Protein AF-A0A9J6H0S0-F1 (afdb_monomer)

Mean predicted aligned error: 15.12 Å

Solvent-accessible surface area (backbone atoms only — not comparable to full-atom values): 8737 Å² total; per-residue (Å²): 137,87,87,88,71,88,86,74,99,75,56,75,66,60,50,55,55,52,51,54,52,51,61,61,58,72,70,71,82,76,84,79,97,71,96,71,90,71,84,73,74,87,78,77,86,74,86,59,94,70,73,84,82,86,60,62,83,73,62,82,62,80,37,74,46,76,51,34,70,22,19,85,86,57,47,67,66,60,52,53,51,51,50,62,66,46,41,90,33,54,78,40,81,45,76,38,95,35,72,81,44,28,67,67,37,82,79,69,41,86,58,34,69,78,76,41,44,58,67,49,51,58,59,54,56,76,55,74,78,76,125

pLDDT: mean 72.91, std 27.02, range [22.92, 98.0]

Sequence (131 aa):
MWYLTKEGQTLKEKEKVVEFKRQCNHVSERGTSTGIVVFLVLVATIQIEDPPEYKLSNVKTDVGIFWSRGDQFVPPENVRELIRDLGPRVKKNHFIDDPYYTHVHFAVALNNPEVLHKDLLEFLNRYASTS

Secondary structure (DSSP, 8-state):
-----S----SHHHHHHHHHHHHHHTTSSS--------------S---SSPPP--GGG--S-EEEEEETT-SSS-HHHHHHHHHHHGGGEEEEEEE--TT--TTHHHH-TTHIIIIIHHHHHHHHTTTT--

Organism: Haemaphysalis longicornis (NCBI:txid44386)

Foldseek 3Di:
DDDDDPDDPDDVVVVVVVVVVVVVVVPPPDDDDDDDPDCPDPPDDDPPVDDDDDQLVPDPAADAAAEECLAPPQHPVNVVVSCVRNDPSHPHYAYDDDNNCYPCCCPDPPCCVPRPDVRVVVVVVVCVPPD

Structure (mmCIF, N/CA/C/O backbone):
data_AF-A0A9J6H0S0-F1
#
_entry.id   AF-A0A9J6H0S0-F1
#
loop_
_atom_site.group_PDB
_atom_site.id
_atom_site.type_symbol
_atom_site.label_atom_id
_atom_site.label_alt_id
_atom_site.label_comp_id
_atom_site.label_asym_id
_atom_site.label_entity_id
_atom_site.label_seq_id
_atom_site.pdbx_PDB_ins_code
_atom_site.Cartn_x
_atom_site.Cartn_y
_atom_site.Cartn_z
_atom_site.occupancy
_atom_site.B_iso_or_equiv
_atom_site.auth_seq_id
_atom_site.auth_comp_id
_atom_site.auth_asym_id
_atom_site.auth_atom_id
_atom_site.pdbx_PDB_model_num
ATOM 1 N N . MET A 1 1 ? 6.309 -27.384 27.925 1.00 25.59 1 MET A N 1
ATOM 2 C CA . MET A 1 1 ? 7.025 -27.509 29.212 1.00 25.59 1 MET A CA 1
ATOM 3 C C . MET A 1 1 ? 7.998 -26.344 29.297 1.00 25.59 1 MET A C 1
ATOM 5 O O . MET A 1 1 ? 8.648 -26.062 28.300 1.00 25.59 1 MET A O 1
ATOM 9 N N . TRP A 1 2 ? 7.951 -25.595 30.396 1.00 22.92 2 TRP A N 1
ATOM 10 C CA . TRP A 1 2 ? 8.496 -24.240 30.545 1.00 22.92 2 TRP A CA 1
ATOM 11 C C . TRP A 1 2 ? 10.016 -24.198 30.708 1.00 22.92 2 TRP A C 1
ATOM 13 O O . TRP A 1 2 ? 10.557 -25.043 31.411 1.00 22.92 2 TRP A O 1
ATOM 23 N N . TYR A 1 3 ? 10.636 -23.118 30.223 1.00 24.11 3 TYR A N 1
ATOM 24 C CA . TYR A 1 3 ? 11.630 -22.387 31.012 1.00 24.11 3 TYR A CA 1
ATOM 25 C C . TYR A 1 3 ? 11.328 -20.884 30.948 1.00 24.11 3 TYR A C 1
ATOM 27 O O . TYR A 1 3 ? 11.339 -20.277 29.881 1.00 24.11 3 TYR A O 1
ATOM 35 N N . LEU A 1 4 ? 11.024 -20.316 32.117 1.00 32.06 4 LEU A N 1
ATOM 36 C CA . LEU A 1 4 ? 11.182 -18.903 32.441 1.00 32.06 4 LEU A CA 1
ATOM 37 C C . LEU A 1 4 ? 12.444 -18.802 33.300 1.00 32.06 4 LEU A C 1
ATOM 39 O O . LEU A 1 4 ? 12.457 -19.342 34.402 1.00 32.06 4 LEU A O 1
ATOM 43 N N . THR A 1 5 ? 13.444 -18.060 32.845 1.00 26.47 5 THR A N 1
ATOM 44 C CA . THR A 1 5 ? 14.333 -17.290 33.723 1.00 26.47 5 THR A CA 1
ATOM 45 C C . THR A 1 5 ? 14.606 -15.957 33.039 1.00 26.47 5 THR A C 1
ATOM 47 O O . THR A 1 5 ? 14.836 -15.907 31.831 1.00 26.47 5 THR A O 1
ATOM 50 N N . LYS A 1 6 ? 14.501 -14.873 33.817 1.00 39.34 6 LYS A N 1
ATOM 51 C CA . LYS A 1 6 ? 14.955 -13.529 33.448 1.00 39.34 6 LYS A CA 1
ATOM 52 C C . LYS A 1 6 ? 16.416 -13.589 32.983 1.00 39.34 6 LYS A C 1
ATOM 54 O O . LYS A 1 6 ? 17.150 -14.438 33.469 1.00 39.34 6 LYS A O 1
ATOM 59 N N . GLU A 1 7 ? 16.798 -12.645 32.122 1.00 41.09 7 GLU A N 1
ATOM 60 C CA . GLU A 1 7 ? 18.143 -12.474 31.537 1.00 41.09 7 GLU A CA 1
ATOM 61 C C . GLU A 1 7 ? 18.419 -13.402 30.338 1.00 41.09 7 GLU A C 1
ATOM 63 O O . GLU A 1 7 ? 18.874 -14.531 30.480 1.00 41.09 7 GLU A O 1
ATOM 68 N N . GLY A 1 8 ? 18.120 -12.926 29.120 1.00 33.16 8 GLY A N 1
ATOM 69 C CA . GLY A 1 8 ? 18.348 -13.732 27.911 1.00 33.16 8 GLY A CA 1
ATOM 70 C C . GLY A 1 8 ? 17.996 -13.120 26.550 1.00 33.16 8 GLY A C 1
ATOM 71 O O . GLY A 1 8 ? 18.140 -13.812 25.543 1.00 33.16 8 GLY A O 1
ATOM 72 N N . GLN A 1 9 ? 17.580 -11.848 26.452 1.00 42.19 9 GLN A N 1
ATOM 73 C CA . GLN A 1 9 ? 17.519 -11.150 25.155 1.00 42.19 9 GLN A CA 1
ATOM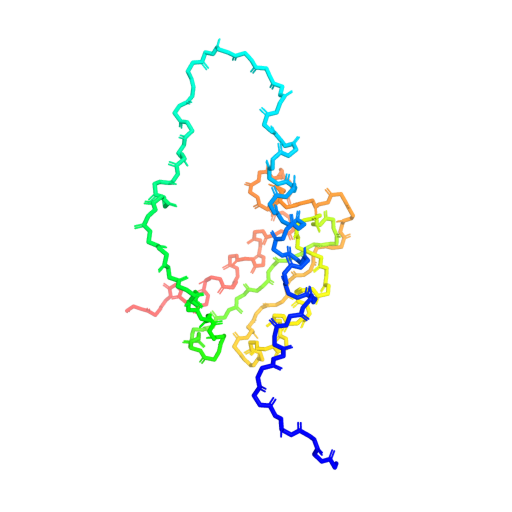 74 C C . GLN A 1 9 ? 18.924 -10.725 24.713 1.00 42.19 9 GLN A C 1
ATOM 76 O O . GLN A 1 9 ? 19.303 -9.556 24.704 1.00 42.19 9 GLN A O 1
ATOM 81 N N . THR A 1 10 ? 19.752 -11.703 24.375 1.00 47.44 10 THR A N 1
ATOM 82 C CA . THR A 1 10 ? 21.121 -11.469 23.923 1.00 47.44 10 THR A CA 1
ATOM 83 C C . THR A 1 10 ? 21.487 -12.532 22.910 1.00 47.44 10 THR A C 1
ATOM 85 O O . THR A 1 10 ? 21.809 -13.652 23.285 1.00 47.44 10 THR A O 1
ATOM 88 N N . LEU A 1 11 ? 21.382 -12.175 21.627 1.00 35.22 11 LEU A N 1
ATOM 89 C CA . LEU A 1 11 ? 22.407 -12.346 20.579 1.00 35.22 11 LEU A CA 1
ATOM 90 C C . LEU A 1 11 ? 21.767 -12.122 19.197 1.00 35.22 11 LEU A C 1
ATOM 92 O O . LEU A 1 11 ? 22.222 -11.252 18.462 1.00 35.22 11 LEU A O 1
ATOM 96 N N . LYS A 1 12 ? 20.618 -12.752 18.910 1.00 38.81 12 LYS A N 1
ATOM 97 C CA . LYS A 1 12 ? 19.956 -12.654 17.590 1.00 38.81 12 LYS A CA 1
ATOM 98 C C . LYS A 1 12 ? 19.395 -11.267 17.245 1.00 38.81 12 LYS A C 1
ATOM 100 O O . LYS A 1 12 ? 19.411 -10.870 16.085 1.00 38.81 12 LYS A O 1
ATOM 105 N N . GLU A 1 13 ? 18.890 -10.519 18.226 1.00 41.12 13 GLU A N 1
ATOM 106 C CA . GLU A 1 13 ? 18.341 -9.168 17.994 1.00 41.12 13 GLU A CA 1
ATOM 107 C C . GLU A 1 13 ? 19.440 -8.104 17.900 1.00 41.12 13 GLU A C 1
ATOM 109 O O . GLU A 1 13 ? 19.349 -7.187 17.085 1.00 41.12 13 GLU A O 1
ATOM 114 N N . LYS A 1 14 ? 20.533 -8.268 18.658 1.00 37.12 14 LYS A N 1
ATOM 115 C CA . LYS A 1 14 ? 21.703 -7.381 18.578 1.00 37.12 14 LYS A CA 1
ATOM 116 C C . LYS A 1 14 ? 22.402 -7.501 17.223 1.00 37.12 14 LYS A C 1
ATOM 118 O O . LYS A 1 14 ? 22.802 -6.483 16.668 1.00 37.12 14 LYS A O 1
ATOM 123 N N . GLU A 1 15 ? 22.480 -8.708 16.662 1.00 40.78 15 GLU A N 1
ATOM 124 C CA . GLU A 1 15 ? 23.016 -8.935 15.314 1.00 40.78 15 GLU A CA 1
ATOM 125 C C . GLU A 1 15 ? 22.197 -8.211 14.239 1.00 40.78 15 GLU A C 1
ATOM 127 O O . GLU A 1 15 ? 22.779 -7.514 13.414 1.00 40.78 15 GLU A O 1
ATOM 132 N N . LYS A 1 16 ? 20.857 -8.254 14.298 1.00 42.91 16 LYS A N 1
ATOM 133 C CA . LYS A 1 16 ? 19.996 -7.543 13.331 1.00 42.91 16 LYS A CA 1
ATOM 134 C C . LYS A 1 16 ? 20.165 -6.019 13.378 1.00 42.91 16 LYS A C 1
ATOM 136 O O . LYS A 1 16 ? 20.180 -5.369 12.335 1.00 42.91 16 LYS A O 1
ATOM 141 N N . VAL A 1 17 ? 20.323 -5.443 14.572 1.00 46.16 17 VAL A N 1
ATOM 142 C CA . VAL A 1 17 ? 20.543 -3.994 14.750 1.00 46.16 17 VAL A CA 1
ATOM 143 C C . VAL A 1 17 ? 21.934 -3.568 14.261 1.00 46.16 17 VAL A C 1
ATOM 145 O O . VAL A 1 17 ? 22.087 -2.489 13.685 1.00 46.16 17 VAL A O 1
ATOM 148 N N . VAL A 1 18 ? 22.954 -4.410 14.457 1.00 44.00 18 VAL A N 1
ATOM 149 C CA . VAL A 1 18 ? 24.313 -4.173 13.943 1.00 44.00 18 VAL A CA 1
ATOM 150 C C . VAL A 1 18 ? 24.362 -4.299 12.417 1.00 44.00 18 VAL A C 1
ATOM 152 O O . VAL A 1 18 ? 24.996 -3.465 11.770 1.00 44.00 18 VAL A O 1
ATOM 155 N N . GLU A 1 19 ? 23.653 -5.271 11.841 1.00 38.78 19 GLU A N 1
ATOM 156 C CA . GLU A 1 19 ? 23.545 -5.472 10.390 1.00 38.78 19 GLU A CA 1
ATOM 157 C C . GLU A 1 19 ? 22.895 -4.254 9.710 1.00 38.78 19 GLU A C 1
ATOM 159 O O . GLU A 1 19 ? 23.448 -3.695 8.762 1.00 38.78 19 GLU A O 1
ATOM 164 N N . PHE A 1 20 ? 21.790 -3.747 10.273 1.00 38.25 20 PHE A N 1
ATOM 165 C CA . PHE A 1 20 ? 21.121 -2.537 9.781 1.00 38.25 20 PHE A CA 1
ATOM 166 C C . PHE A 1 20 ? 22.025 -1.294 9.871 1.00 38.25 20 PHE A C 1
ATOM 168 O O . PHE A 1 20 ? 22.123 -0.515 8.922 1.00 38.25 20 PHE A O 1
ATOM 175 N N . LYS A 1 21 ? 22.769 -1.131 10.977 1.00 39.00 21 LYS A N 1
ATOM 176 C CA . LYS A 1 21 ? 23.770 -0.055 11.119 1.00 39.00 21 LYS A CA 1
ATOM 177 C C . LYS A 1 21 ? 24.905 -0.160 10.095 1.00 39.00 21 LYS A C 1
ATOM 179 O O . LYS A 1 21 ? 25.342 0.866 9.575 1.00 39.00 21 LYS A O 1
ATOM 184 N N . ARG A 1 22 ? 25.387 -1.370 9.789 1.00 39.00 22 ARG A N 1
ATOM 185 C CA . ARG A 1 22 ? 26.405 -1.589 8.746 1.00 39.00 22 ARG A CA 1
ATOM 186 C C . ARG A 1 22 ? 25.889 -1.206 7.365 1.00 39.00 22 ARG A C 1
ATOM 188 O O . ARG A 1 22 ? 26.618 -0.556 6.620 1.00 39.00 22 ARG A O 1
ATOM 195 N N . GLN A 1 23 ? 24.643 -1.550 7.051 1.00 41.22 23 GLN A N 1
ATOM 196 C CA . GLN A 1 23 ? 24.044 -1.256 5.753 1.00 41.22 23 GLN A CA 1
ATOM 197 C C . GLN A 1 23 ? 23.865 0.253 5.517 1.00 41.22 23 GLN A C 1
ATOM 199 O O . GLN A 1 23 ? 24.133 0.729 4.417 1.00 41.22 23 GLN A O 1
ATOM 204 N N . CYS A 1 24 ? 23.535 1.024 6.559 1.00 40.41 24 CYS A N 1
ATOM 205 C CA . CYS A 1 24 ? 23.485 2.490 6.486 1.00 40.41 24 CYS A CA 1
ATOM 206 C C . CYS A 1 24 ? 24.878 3.134 6.355 1.00 40.41 24 CYS A C 1
ATOM 208 O O . CYS A 1 24 ? 25.049 4.080 5.588 1.00 40.41 24 CYS A O 1
ATOM 210 N N . ASN A 1 25 ? 25.892 2.612 7.054 1.00 40.94 25 ASN A N 1
ATOM 211 C CA . ASN A 1 25 ? 27.255 3.153 6.982 1.00 40.94 25 ASN A CA 1
ATOM 212 C C . ASN A 1 25 ? 27.958 2.852 5.649 1.00 40.94 25 ASN A C 1
ATOM 214 O O . ASN A 1 25 ? 28.812 3.627 5.226 1.00 40.94 25 ASN A O 1
ATOM 218 N N . HIS A 1 26 ? 27.587 1.776 4.947 1.00 36.62 26 HIS A N 1
ATOM 219 C CA . HIS A 1 26 ? 28.196 1.432 3.656 1.00 36.62 26 HIS A CA 1
ATOM 220 C C . HIS A 1 26 ? 27.784 2.370 2.503 1.00 36.62 26 HIS A C 1
ATOM 222 O O . HIS A 1 26 ? 28.392 2.342 1.435 1.00 36.62 26 HIS A O 1
ATOM 228 N N . VAL A 1 27 ? 26.791 3.241 2.717 1.00 45.12 27 VAL A N 1
ATOM 229 C CA . VAL A 1 27 ? 26.331 4.230 1.725 1.00 45.12 27 VAL A CA 1
ATOM 230 C C . VAL A 1 27 ? 27.033 5.593 1.886 1.00 45.12 27 VAL A C 1
ATOM 232 O O . VAL A 1 27 ? 26.905 6.451 1.019 1.00 45.12 27 VAL A O 1
ATOM 235 N N . SER A 1 28 ? 27.842 5.805 2.934 1.00 42.78 28 SER A N 1
ATOM 236 C CA . SER A 1 28 ? 28.384 7.139 3.259 1.00 42.78 28 SER A CA 1
ATOM 237 C C . SER A 1 28 ? 29.785 7.464 2.710 1.00 42.78 28 SER A C 1
ATOM 239 O O . SER A 1 28 ? 30.262 8.578 2.925 1.00 42.78 28 SER A O 1
ATOM 241 N N . GLU A 1 29 ? 30.464 6.566 1.995 1.00 45.09 29 GLU A N 1
ATOM 242 C CA . GLU A 1 29 ? 31.865 6.791 1.590 1.00 45.09 29 GLU A CA 1
ATOM 243 C C . GLU A 1 29 ? 32.073 6.956 0.080 1.00 45.09 29 GLU A C 1
ATOM 245 O O . GLU A 1 29 ? 33.026 6.423 -0.471 1.00 45.09 29 GLU A O 1
ATOM 250 N N . ARG A 1 30 ? 31.227 7.716 -0.630 1.00 40.69 30 ARG A N 1
ATOM 251 C CA . ARG A 1 30 ? 31.604 8.257 -1.952 1.00 40.69 30 ARG A CA 1
ATOM 252 C C . ARG A 1 30 ? 30.980 9.629 -2.218 1.00 40.69 30 ARG A C 1
ATOM 254 O O . ARG A 1 30 ? 29.809 9.718 -2.551 1.00 40.69 30 ARG A O 1
ATOM 261 N N . GLY A 1 31 ? 31.822 10.665 -2.201 1.00 34.34 31 GLY A N 1
ATOM 262 C CA . GLY A 1 31 ? 31.745 11.728 -3.209 1.00 34.34 31 GLY A CA 1
ATOM 263 C C . GLY A 1 31 ? 31.161 13.083 -2.803 1.00 34.34 31 GLY A C 1
ATOM 264 O O . GLY A 1 31 ? 29.970 13.320 -2.917 1.00 34.34 31 GLY A O 1
ATOM 265 N N . THR A 1 32 ? 32.085 14.005 -2.515 1.00 32.75 32 THR A N 1
ATOM 266 C CA . THR A 1 32 ? 32.129 15.403 -2.998 1.00 32.75 32 THR A CA 1
ATOM 267 C C . THR A 1 32 ? 31.077 16.426 -2.547 1.00 32.75 32 THR A C 1
ATOM 269 O O . THR A 1 32 ? 29.953 16.484 -3.024 1.00 32.75 32 THR A O 1
ATOM 272 N N . SER A 1 33 ? 31.583 17.346 -1.719 1.00 42.09 33 SER A N 1
ATOM 273 C CA . SER A 1 33 ? 31.242 18.766 -1.555 1.00 42.09 33 SER A CA 1
ATOM 274 C C . SER A 1 33 ? 30.449 19.410 -2.703 1.00 42.09 33 SER A C 1
ATOM 276 O O . SER A 1 33 ? 31.034 19.851 -3.689 1.00 42.09 33 SER A O 1
ATOM 278 N N . THR A 1 34 ? 29.134 19.549 -2.545 1.00 32.72 34 THR A N 1
ATOM 279 C CA . THR A 1 34 ? 28.348 20.764 -2.851 1.00 32.72 34 THR A CA 1
ATOM 280 C C . THR A 1 34 ? 26.909 20.553 -2.374 1.00 32.72 34 THR A C 1
ATOM 282 O O . THR A 1 34 ? 26.398 19.440 -2.375 1.00 32.72 34 THR A O 1
ATOM 285 N N . GLY A 1 35 ? 26.304 21.616 -1.845 1.00 45.56 35 GLY A N 1
ATOM 286 C CA . GLY A 1 35 ? 25.172 21.557 -0.923 1.00 45.56 35 GLY A CA 1
ATOM 287 C C . GLY A 1 35 ? 23.952 20.759 -1.389 1.00 45.56 35 GLY A C 1
ATOM 288 O O . GLY A 1 35 ? 23.302 21.105 -2.368 1.00 45.56 35 GLY A O 1
ATOM 289 N N . ILE A 1 36 ? 23.578 19.777 -0.571 1.00 31.55 36 ILE A N 1
ATOM 290 C CA . ILE A 1 36 ? 22.199 19.348 -0.351 1.00 31.55 36 ILE A CA 1
ATOM 291 C C . ILE A 1 36 ? 22.061 19.249 1.164 1.00 31.55 36 ILE A C 1
ATOM 293 O O . ILE A 1 36 ? 22.847 18.573 1.827 1.00 31.55 36 ILE A O 1
ATOM 297 N N . VAL A 1 37 ? 21.091 19.969 1.720 1.00 34.88 37 VAL A N 1
ATOM 298 C CA . VAL A 1 37 ? 20.674 19.830 3.115 1.00 34.88 37 VAL A CA 1
ATOM 299 C C . VAL A 1 37 ? 20.087 18.426 3.249 1.00 34.88 37 VAL A C 1
ATOM 301 O O . VAL A 1 37 ? 18.902 18.207 3.014 1.00 34.88 37 VAL A O 1
ATOM 304 N N . VAL A 1 38 ? 20.938 17.443 3.545 1.00 36.38 38 VAL A N 1
ATOM 305 C CA . VAL A 1 38 ? 20.487 16.123 3.974 1.00 36.38 38 VAL A CA 1
ATOM 306 C C . VAL A 1 38 ? 19.779 16.365 5.291 1.00 36.38 38 VAL A C 1
ATOM 308 O O . VAL A 1 38 ? 20.376 16.852 6.251 1.00 36.38 38 VAL A O 1
ATOM 311 N N . PHE A 1 39 ? 18.485 16.070 5.301 1.00 33.56 39 PHE A N 1
ATOM 312 C CA . PHE A 1 39 ? 17.642 16.030 6.481 1.00 33.56 39 PHE A CA 1
ATOM 313 C C . PHE A 1 39 ? 18.146 14.884 7.374 1.00 33.56 39 PHE A C 1
ATOM 315 O O . PHE A 1 39 ? 17.551 13.813 7.456 1.00 33.56 39 PHE A O 1
ATOM 322 N N . LEU A 1 40 ? 19.320 15.076 7.981 1.00 32.06 40 LEU A N 1
ATOM 323 C CA . LEU A 1 40 ? 19.868 14.199 8.995 1.00 32.06 40 LEU A CA 1
ATOM 324 C C . LEU A 1 40 ? 19.096 14.532 10.261 1.00 32.06 40 LEU A C 1
ATOM 326 O O . LEU A 1 40 ? 19.432 15.444 11.015 1.00 32.06 40 LEU A O 1
ATOM 330 N N . VAL A 1 41 ? 17.976 13.829 10.387 1.00 41.09 41 VAL A N 1
ATOM 331 C CA . VAL A 1 41 ? 17.097 13.796 11.542 1.00 41.09 41 VAL A CA 1
ATOM 332 C C . VAL A 1 41 ? 17.945 13.830 12.810 1.00 41.09 41 VAL A C 1
ATOM 334 O O . VAL A 1 41 ? 18.703 12.907 13.112 1.00 41.09 41 VAL A O 1
ATOM 337 N N . LEU A 1 42 ? 17.804 14.937 13.533 1.00 32.28 42 LEU A N 1
ATOM 338 C CA . LEU A 1 42 ? 18.264 15.132 14.894 1.00 32.28 42 LEU A CA 1
ATOM 339 C C . LEU A 1 42 ? 17.536 14.122 15.796 1.00 32.28 42 LEU A C 1
ATOM 341 O O . LEU A 1 42 ? 16.554 14.442 16.452 1.00 32.28 42 LEU A O 1
ATOM 345 N N . VAL A 1 43 ? 18.002 12.878 15.805 1.00 42.16 43 VAL A N 1
ATOM 346 C CA . VAL A 1 43 ? 17.790 11.925 16.901 1.00 42.16 43 VAL A CA 1
ATOM 347 C C . VAL A 1 43 ? 19.178 11.563 17.418 1.00 42.16 43 VAL A C 1
ATOM 349 O O . VAL A 1 43 ? 19.631 10.424 17.397 1.00 42.16 43 VAL A O 1
ATOM 352 N N . ALA A 1 44 ? 19.906 12.594 17.836 1.00 44.56 44 ALA A N 1
ATOM 353 C CA . ALA A 1 44 ? 20.987 12.437 18.786 1.00 44.56 44 ALA A CA 1
ATOM 354 C C . ALA A 1 44 ? 20.401 12.778 20.163 1.00 44.56 44 ALA A C 1
ATOM 356 O O . ALA A 1 44 ? 19.791 13.828 20.324 1.00 44.56 44 ALA A O 1
ATOM 357 N N . THR A 1 45 ? 20.588 11.869 21.123 1.00 45.53 45 THR A N 1
ATOM 358 C CA . THR A 1 45 ? 20.346 12.033 22.571 1.00 45.53 45 THR A CA 1
ATOM 359 C C . THR A 1 45 ? 18.906 11.955 23.096 1.00 45.53 45 THR A C 1
ATOM 361 O O . THR A 1 45 ? 18.512 12.734 23.958 1.00 45.53 45 THR A O 1
ATOM 364 N N . ILE A 1 46 ? 18.150 10.930 22.707 1.00 50.53 46 ILE A N 1
ATOM 365 C CA . ILE A 1 46 ? 17.281 10.261 23.688 1.00 50.53 46 ILE A CA 1
ATOM 366 C C . ILE A 1 46 ? 17.688 8.790 23.668 1.00 50.53 46 ILE A C 1
ATOM 368 O O . ILE A 1 46 ? 17.336 8.056 22.748 1.00 50.53 46 ILE A O 1
ATOM 372 N N . GLN A 1 47 ? 18.494 8.363 24.645 1.00 53.50 47 GLN A N 1
ATOM 373 C CA . GLN A 1 47 ? 18.624 6.939 24.949 1.00 53.50 47 GLN A CA 1
ATOM 374 C C . GLN A 1 47 ? 17.283 6.490 25.529 1.00 53.50 47 GLN A C 1
ATOM 376 O O . GLN A 1 47 ? 17.066 6.545 26.734 1.00 53.50 47 GLN A O 1
ATOM 381 N N . ILE A 1 48 ? 16.358 6.099 24.659 1.00 56.34 48 ILE A N 1
ATOM 382 C CA . ILE A 1 48 ? 15.258 5.240 25.072 1.00 56.34 48 ILE A CA 1
ATOM 383 C C . ILE A 1 48 ? 15.893 3.851 25.149 1.00 56.34 48 ILE A C 1
ATOM 385 O O . ILE A 1 48 ? 16.213 3.279 24.109 1.00 56.34 48 ILE A O 1
ATOM 389 N N . GLU A 1 49 ? 16.192 3.376 26.363 1.00 69.06 49 GLU A N 1
ATOM 390 C CA . GLU A 1 49 ? 16.836 2.066 26.574 1.00 69.06 49 GLU A CA 1
ATOM 391 C C . GLU A 1 49 ? 16.038 0.935 25.908 1.00 69.06 49 GLU A C 1
ATOM 393 O O . GLU A 1 49 ? 16.643 0.014 25.366 1.00 69.06 49 GLU A O 1
ATOM 398 N N . ASP A 1 50 ? 14.712 1.104 25.819 1.00 79.06 50 ASP A N 1
ATOM 399 C CA . ASP A 1 50 ? 13.793 0.232 25.093 1.00 79.06 50 ASP A CA 1
ATOM 400 C C . ASP A 1 50 ? 12.875 1.052 24.164 1.00 79.06 50 ASP A C 1
ATOM 402 O O . ASP A 1 50 ? 11.924 1.686 24.639 1.00 79.06 50 ASP A O 1
ATOM 406 N N . PRO A 1 51 ? 13.121 1.087 22.840 1.00 80.50 51 PRO A N 1
ATOM 407 C CA . PRO A 1 51 ? 12.236 1.790 21.918 1.00 80.50 51 PRO A CA 1
ATOM 408 C C . PRO A 1 51 ? 10.812 1.205 21.985 1.00 80.50 51 PRO A C 1
ATOM 410 O O . PRO A 1 51 ? 10.653 -0.014 22.092 1.00 80.50 51 PRO A O 1
ATOM 413 N N . PRO A 1 52 ? 9.757 2.039 21.908 1.00 84.75 52 PRO A N 1
ATOM 414 C CA . PRO A 1 52 ? 8.387 1.552 21.996 1.00 84.75 52 PRO A CA 1
ATOM 415 C C . PRO A 1 52 ? 8.056 0.623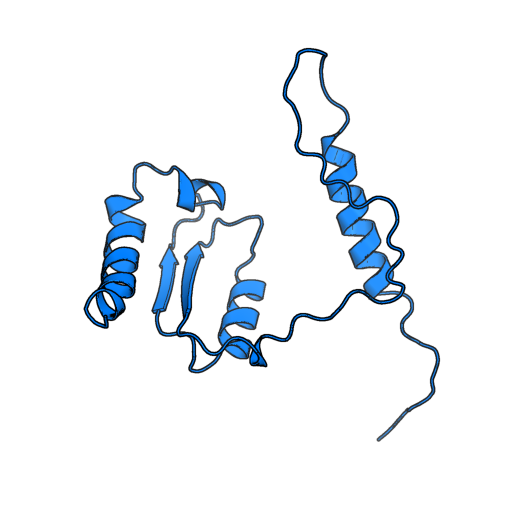 20.824 1.00 84.75 52 PRO A C 1
ATOM 417 O O . PRO A 1 52 ? 8.327 0.933 19.663 1.00 84.75 52 PRO A O 1
ATOM 420 N N . GLU A 1 53 ? 7.417 -0.505 21.128 1.00 87.12 53 GLU A N 1
ATOM 421 C CA . GLU A 1 53 ? 6.944 -1.446 20.116 1.00 87.12 53 GLU A CA 1
ATOM 422 C C . GLU A 1 53 ? 5.636 -0.949 19.475 1.00 87.12 53 GLU A C 1
ATOM 424 O O . GLU A 1 53 ? 4.635 -0.691 20.155 1.00 87.12 53 GLU A O 1
ATOM 429 N N . TYR A 1 54 ? 5.615 -0.852 18.144 1.00 86.38 54 TYR A N 1
ATOM 430 C CA . TYR A 1 54 ? 4.415 -0.494 17.390 1.00 86.38 54 TYR A CA 1
ATOM 431 C C . TYR A 1 54 ? 3.532 -1.722 17.163 1.00 86.38 54 TYR A C 1
ATOM 433 O O . TYR A 1 54 ? 3.805 -2.567 16.313 1.00 86.38 54 TYR A O 1
ATOM 441 N N . LYS A 1 55 ? 2.423 -1.806 17.899 1.00 90.06 55 LYS A N 1
ATOM 442 C CA . LYS A 1 55 ? 1.478 -2.924 17.782 1.00 90.06 55 LYS A CA 1
ATOM 443 C C . LYS A 1 55 ? 0.483 -2.691 16.648 1.00 90.06 55 LYS A C 1
ATOM 445 O O . LYS A 1 55 ? -0.362 -1.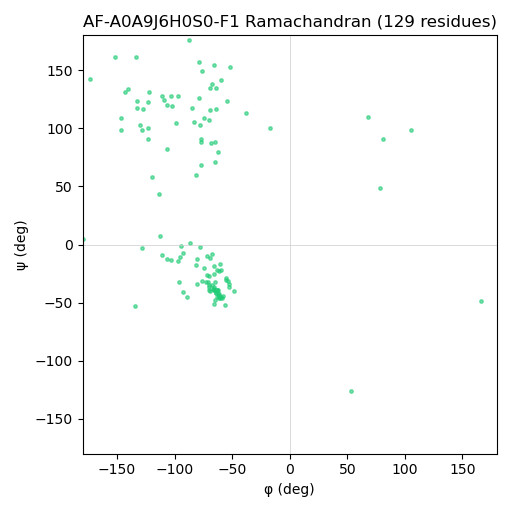799 16.735 1.00 90.06 55 LYS A O 1
ATOM 450 N N . LEU A 1 56 ? 0.492 -3.556 15.630 1.00 89.50 56 LEU A N 1
ATOM 451 C CA . LEU A 1 56 ? -0.464 -3.519 14.508 1.00 89.50 56 LEU A CA 1
ATOM 452 C C . LEU A 1 56 ? -1.932 -3.700 14.938 1.00 89.50 56 LEU A C 1
ATOM 454 O O . LEU A 1 56 ? -2.847 -3.346 14.192 1.00 89.50 56 LEU A O 1
ATOM 458 N N . SER A 1 57 ? -2.179 -4.198 16.155 1.00 89.81 57 SER A N 1
ATOM 459 C CA . SER A 1 57 ? -3.505 -4.238 16.787 1.00 89.81 57 SER A CA 1
ATOM 460 C C . SER A 1 57 ? -4.104 -2.850 17.038 1.00 89.81 57 SER A C 1
ATOM 462 O O . SER A 1 57 ? -5.322 -2.726 17.201 1.00 89.81 57 SER A O 1
ATOM 464 N N . ASN A 1 58 ? -3.263 -1.813 17.100 1.00 92.44 58 ASN A N 1
ATOM 465 C CA . ASN A 1 58 ? -3.682 -0.432 17.329 1.00 92.44 58 ASN A CA 1
ATOM 466 C C . ASN A 1 58 ? -4.175 0.241 16.043 1.00 92.44 58 ASN A C 1
ATOM 468 O O . ASN A 1 58 ? -4.910 1.221 16.118 1.00 92.44 58 ASN A O 1
ATOM 472 N N . VAL A 1 59 ? -3.844 -0.305 14.869 1.00 91.69 59 VAL A N 1
ATOM 473 C CA . VAL A 1 59 ? -4.409 0.145 13.594 1.00 91.69 59 VAL A CA 1
ATOM 474 C C . VAL A 1 59 ? -5.881 -0.264 13.561 1.00 91.69 59 VAL A C 1
ATOM 476 O O . VAL A 1 59 ? -6.189 -1.453 13.598 1.00 91.69 59 VAL A O 1
ATOM 479 N N . LYS A 1 60 ? -6.798 0.710 13.536 1.00 92.69 60 LYS A N 1
ATOM 480 C CA . LYS A 1 60 ? -8.256 0.473 13.466 1.00 92.69 60 LYS A CA 1
ATOM 481 C C . LYS A 1 60 ? -8.869 0.789 12.105 1.00 92.69 60 LYS A C 1
ATOM 483 O O . LYS A 1 60 ? -10.007 0.410 11.866 1.00 92.69 60 LYS A O 1
ATOM 488 N N . THR A 1 61 ? -8.119 1.468 11.242 1.00 92.31 61 THR A N 1
ATOM 489 C CA . THR A 1 61 ? -8.577 1.838 9.904 1.00 92.31 61 THR A CA 1
ATOM 490 C C . THR A 1 61 ? -8.487 0.664 8.940 1.00 92.31 61 THR A C 1
ATOM 492 O O . THR A 1 61 ? -7.680 -0.252 9.126 1.00 92.31 61 THR A O 1
ATOM 495 N N . ASP A 1 62 ? -9.290 0.735 7.888 1.00 96.69 62 ASP A N 1
ATOM 496 C CA . ASP A 1 62 ? -9.169 -0.140 6.734 1.00 96.69 62 ASP A CA 1
ATOM 497 C C . ASP A 1 62 ? -7.871 0.160 5.971 1.00 96.69 62 ASP A C 1
ATOM 499 O O . ASP A 1 62 ? -7.483 1.316 5.796 1.00 96.69 62 ASP A O 1
ATOM 503 N N . VAL A 1 63 ? -7.187 -0.899 5.533 1.00 97.00 63 VAL A N 1
ATOM 504 C CA . VAL A 1 63 ? -5.854 -0.839 4.921 1.00 97.00 63 VAL A CA 1
ATOM 505 C C . VAL A 1 63 ? -5.889 -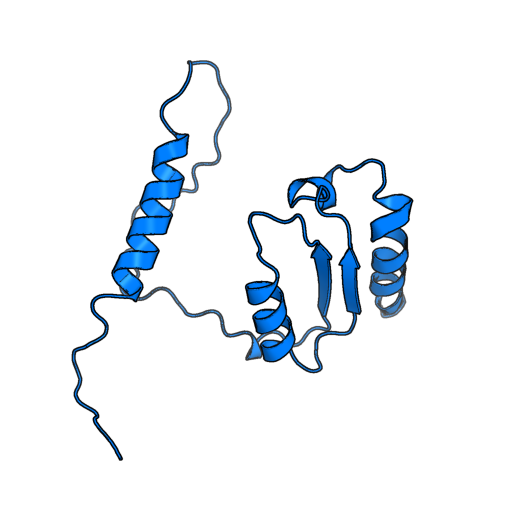1.454 3.526 1.00 97.00 63 VAL A C 1
ATOM 507 O O . VAL A 1 63 ? -6.383 -2.567 3.331 1.00 97.00 63 VAL A O 1
ATOM 510 N N . GLY A 1 64 ? -5.333 -0.736 2.553 1.00 97.62 64 GLY A N 1
ATOM 511 C CA . GLY A 1 64 ? -4.985 -1.274 1.243 1.00 97.62 64 GLY A CA 1
ATOM 512 C C . GLY A 1 64 ? -3.483 -1.518 1.164 1.00 97.62 64 GLY A C 1
ATOM 513 O O . GLY A 1 64 ? -2.702 -0.623 1.469 1.00 97.62 64 GLY A O 1
ATOM 514 N N . ILE A 1 65 ? -3.083 -2.726 0.780 1.00 98.00 65 ILE A N 1
ATOM 515 C CA . ILE A 1 65 ? -1.685 -3.128 0.626 1.00 98.00 65 ILE A CA 1
ATOM 516 C C . ILE A 1 65 ? -1.405 -3.282 -0.864 1.00 98.00 65 ILE A C 1
ATOM 518 O O . ILE A 1 65 ? -2.091 -4.043 -1.545 1.00 98.00 65 ILE A O 1
ATOM 522 N N . PHE A 1 66 ? -0.400 -2.562 -1.350 1.00 98.00 66 PHE A N 1
ATOM 523 C CA . PHE A 1 66 ? 0.075 -2.589 -2.729 1.00 98.00 66 PHE A CA 1
ATOM 524 C C . PHE A 1 66 ? 1.556 -2.943 -2.685 1.00 98.00 66 PHE A C 1
ATOM 526 O O . PHE A 1 66 ? 2.320 -2.281 -1.986 1.00 98.00 66 PHE A O 1
ATOM 533 N N . TRP A 1 67 ? 1.945 -4.019 -3.358 1.00 97.81 67 TRP A N 1
ATOM 534 C CA . TRP A 1 67 ? 3.302 -4.554 -3.280 1.00 97.81 67 TRP A CA 1
ATOM 535 C C . TRP A 1 67 ? 3.676 -5.279 -4.572 1.00 97.81 67 TRP A C 1
ATOM 537 O O . TRP A 1 67 ? 2.813 -5.638 -5.374 1.00 97.81 67 TRP A O 1
ATOM 547 N N . SER A 1 68 ? 4.972 -5.481 -4.792 1.00 96.31 68 SER A N 1
ATOM 548 C CA . SER A 1 68 ? 5.506 -6.101 -6.003 1.00 96.31 68 SER A CA 1
ATOM 549 C C . SER A 1 68 ? 6.546 -7.158 -5.663 1.00 96.31 68 SER A C 1
ATOM 551 O O . SER A 1 68 ? 7.118 -7.176 -4.573 1.00 96.31 68 SER A O 1
ATOM 553 N N . ARG A 1 69 ? 6.817 -8.049 -6.621 1.00 90.75 69 ARG A N 1
ATOM 554 C CA . ARG A 1 69 ? 7.880 -9.054 -6.478 1.00 90.75 69 ARG A CA 1
ATOM 555 C C . ARG A 1 69 ? 9.277 -8.435 -6.546 1.00 90.75 69 ARG A C 1
ATOM 557 O O . ARG A 1 69 ? 10.196 -8.953 -5.922 1.00 90.75 69 ARG A O 1
ATOM 564 N N . GLY A 1 70 ? 9.432 -7.367 -7.329 1.00 91.44 70 GLY A N 1
ATOM 565 C CA . GLY A 1 70 ? 10.701 -6.669 -7.529 1.00 91.44 70 GLY A CA 1
ATOM 566 C C . GLY A 1 70 ? 11.113 -5.727 -6.394 1.00 91.44 70 GLY A C 1
ATOM 567 O O . GLY A 1 70 ? 12.178 -5.115 -6.490 1.00 91.44 70 GLY A O 1
ATOM 568 N N . ASP A 1 71 ? 10.310 -5.560 -5.335 1.00 93.06 71 ASP A N 1
ATOM 569 C CA . ASP A 1 71 ? 10.672 -4.698 -4.205 1.00 93.06 71 ASP A CA 1
ATOM 570 C C . ASP A 1 71 ? 11.827 -5.306 -3.389 1.00 93.06 71 ASP A C 1
ATOM 572 O O . ASP A 1 71 ? 11.676 -6.284 -2.658 1.00 93.06 71 ASP A O 1
ATOM 576 N N . GLN A 1 72 ? 13.010 -4.702 -3.522 1.00 90.12 72 GLN A N 1
ATOM 577 C CA . GLN A 1 72 ? 14.230 -5.139 -2.842 1.00 90.12 72 GLN A CA 1
ATOM 578 C C . GLN A 1 72 ? 14.322 -4.661 -1.384 1.00 90.12 72 GLN A C 1
ATOM 580 O O . GLN A 1 72 ? 15.191 -5.130 -0.651 1.00 90.12 72 GLN A O 1
ATOM 585 N N . PHE A 1 73 ? 13.474 -3.721 -0.961 1.00 93.19 73 PHE A N 1
ATOM 586 C CA . PHE A 1 73 ? 13.447 -3.204 0.410 1.00 93.19 73 PHE A CA 1
ATOM 587 C C . PHE A 1 73 ? 12.399 -3.908 1.263 1.00 93.19 73 PHE A C 1
ATOM 589 O O . PHE A 1 73 ? 12.604 -4.085 2.465 1.00 93.19 73 PHE A O 1
ATOM 596 N N . VAL A 1 74 ? 11.295 -4.334 0.650 1.00 91.12 74 VAL A N 1
ATOM 597 C CA . VAL A 1 74 ? 10.205 -5.028 1.336 1.00 91.12 74 VAL A CA 1
ATOM 598 C C . VAL A 1 74 ? 9.962 -6.384 0.668 1.00 91.12 74 VAL A C 1
ATOM 600 O O . VAL A 1 74 ? 9.162 -6.475 -0.262 1.00 91.12 74 VAL A O 1
ATOM 603 N N . PRO A 1 75 ? 10.627 -7.459 1.132 1.00 87.69 75 PRO A N 1
ATOM 604 C CA . PRO A 1 75 ? 10.461 -8.776 0.533 1.00 87.69 75 PRO A CA 1
ATOM 605 C C . PRO A 1 75 ? 9.030 -9.316 0.733 1.00 87.69 75 PRO A C 1
ATOM 607 O O . PRO A 1 75 ? 8.373 -8.976 1.728 1.00 87.69 75 PRO A O 1
ATOM 610 N N . PRO A 1 76 ? 8.551 -10.212 -0.152 1.00 91.06 76 PRO A N 1
ATOM 611 C CA . PRO A 1 76 ? 7.204 -10.790 -0.085 1.00 91.06 76 PRO A CA 1
ATOM 612 C C . PRO A 1 76 ? 6.846 -11.434 1.262 1.00 91.06 76 PRO A C 1
ATOM 614 O O . PRO A 1 76 ? 5.687 -11.425 1.677 1.00 91.06 76 PRO A O 1
ATOM 617 N N . GLU A 1 77 ? 7.829 -11.993 1.965 1.00 92.75 77 GLU A N 1
ATOM 618 C CA . GLU A 1 77 ? 7.666 -12.616 3.280 1.00 92.75 77 GLU A CA 1
ATOM 619 C C . GLU A 1 77 ? 7.179 -11.609 4.321 1.00 92.75 77 GLU A C 1
ATOM 621 O O . GLU A 1 77 ? 6.217 -11.889 5.035 1.00 92.75 77 GLU A O 1
ATOM 626 N N . ASN A 1 78 ? 7.766 -10.412 4.339 1.00 93.38 78 ASN A N 1
ATOM 627 C CA . ASN A 1 78 ? 7.384 -9.353 5.269 1.00 93.38 78 ASN A CA 1
ATOM 628 C C . ASN A 1 78 ? 5.970 -8.845 4.967 1.00 93.38 78 ASN A C 1
ATOM 630 O O . ASN A 1 78 ? 5.188 -8.589 5.881 1.00 93.38 78 ASN A O 1
ATOM 634 N N . VAL A 1 79 ? 5.605 -8.749 3.684 1.00 96.12 79 VAL A N 1
ATOM 635 C CA . VAL A 1 79 ? 4.241 -8.379 3.281 1.00 96.12 79 VAL A CA 1
ATOM 636 C C . VAL A 1 79 ? 3.236 -9.438 3.737 1.00 96.12 79 VAL A C 1
ATOM 638 O O . VAL A 1 79 ? 2.169 -9.104 4.253 1.00 96.12 79 VAL A O 1
ATOM 641 N N . ARG A 1 80 ? 3.578 -10.724 3.600 1.00 96.31 80 ARG A N 1
ATOM 642 C CA . ARG A 1 80 ? 2.739 -11.843 4.051 1.00 96.31 80 ARG A CA 1
ATOM 643 C C . ARG A 1 80 ? 2.508 -11.803 5.563 1.00 96.31 80 ARG A C 1
ATOM 645 O O . ARG A 1 80 ? 1.380 -12.021 6.005 1.00 96.31 80 ARG A O 1
ATOM 652 N N . GLU A 1 81 ? 3.544 -11.506 6.345 1.00 96.00 81 GLU A N 1
ATOM 653 C CA . GLU A 1 81 ? 3.431 -11.315 7.797 1.00 96.00 81 GLU A CA 1
ATOM 654 C C . GLU A 1 81 ? 2.544 -10.113 8.142 1.00 96.00 81 GLU A C 1
ATOM 656 O O . GLU A 1 81 ? 1.614 -10.248 8.936 1.00 96.00 81 GLU A O 1
ATOM 661 N N . LEU A 1 82 ? 2.737 -8.977 7.464 1.00 95.56 82 LEU A N 1
ATOM 662 C CA . LEU A 1 82 ? 1.919 -7.778 7.651 1.00 95.56 82 LE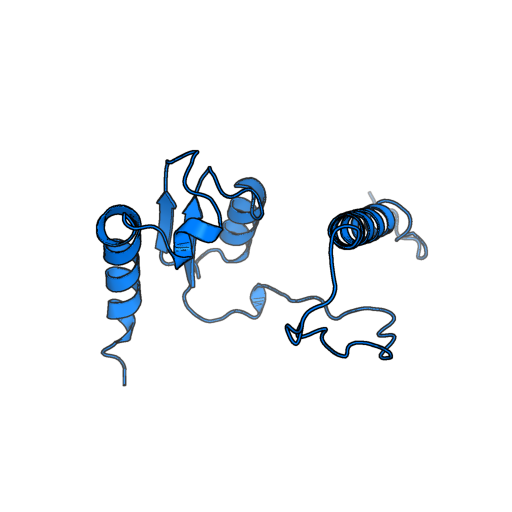U A CA 1
ATOM 663 C C . LEU A 1 82 ? 0.433 -8.033 7.349 1.00 95.56 82 LEU A C 1
ATOM 665 O O . LEU A 1 82 ? -0.432 -7.629 8.126 1.00 95.56 82 LEU A O 1
ATOM 669 N N . ILE A 1 83 ? 0.123 -8.726 6.247 1.00 96.62 83 ILE A N 1
ATOM 670 C CA . ILE A 1 83 ? -1.253 -9.095 5.880 1.00 96.62 83 ILE A CA 1
ATOM 671 C C . ILE A 1 83 ? -1.879 -9.973 6.964 1.00 96.62 83 ILE A C 1
ATOM 673 O O . ILE A 1 83 ? -3.015 -9.727 7.374 1.00 96.62 83 ILE A O 1
ATOM 677 N N . ARG A 1 84 ? -1.145 -10.985 7.441 1.00 96.56 84 ARG A N 1
ATOM 678 C CA . ARG A 1 84 ? -1.612 -11.887 8.501 1.00 96.56 84 ARG A CA 1
ATOM 679 C C . ARG A 1 84 ? -1.940 -11.112 9.779 1.00 96.56 84 ARG A C 1
ATOM 681 O O . ARG A 1 84 ? -3.001 -11.327 10.359 1.00 96.56 84 ARG A O 1
ATOM 688 N N . ASP A 1 85 ? -1.065 -10.200 10.189 1.00 95.44 85 ASP A N 1
ATOM 689 C CA . ASP A 1 85 ? -1.191 -9.481 11.459 1.00 95.44 85 ASP A CA 1
ATOM 690 C C . ASP A 1 85 ? -2.260 -8.365 11.400 1.00 95.44 85 ASP A C 1
ATOM 692 O O . ASP A 1 85 ? -2.960 -8.082 12.384 1.00 95.44 85 ASP A O 1
ATOM 696 N N . LEU A 1 86 ? -2.454 -7.751 10.226 1.00 95.50 86 LEU A N 1
ATOM 697 C CA . LEU A 1 86 ? -3.563 -6.826 9.967 1.00 95.50 86 LEU A CA 1
ATOM 698 C C . LEU A 1 86 ? -4.915 -7.549 9.837 1.00 95.50 86 LEU A C 1
ATOM 700 O O . LEU A 1 86 ? -5.951 -7.001 10.231 1.00 95.50 86 LEU A O 1
ATOM 704 N N . GLY A 1 87 ? -4.917 -8.780 9.327 1.00 95.88 87 GLY A N 1
ATOM 705 C CA . GLY A 1 87 ? -6.091 -9.642 9.224 1.00 95.88 87 GLY A CA 1
ATOM 706 C C . GLY A 1 87 ? -7.265 -8.962 8.500 1.00 95.88 87 GLY A C 1
ATOM 707 O O . GLY A 1 87 ? -7.088 -8.451 7.394 1.00 95.88 87 GLY A O 1
ATOM 708 N N . PRO A 1 88 ? -8.471 -8.896 9.100 1.00 96.56 88 PRO A N 1
ATOM 709 C CA . PRO A 1 88 ? -9.678 -8.401 8.428 1.00 96.56 88 PRO A CA 1
ATOM 710 C C . PRO A 1 88 ? -9.653 -6.899 8.101 1.00 96.56 88 PRO A C 1
ATOM 712 O O . PRO A 1 88 ? -10.566 -6.407 7.433 1.00 96.56 88 PRO A O 1
ATOM 715 N N . ARG A 1 89 ? -8.643 -6.161 8.584 1.00 96.56 89 ARG A N 1
ATOM 716 C CA . ARG A 1 89 ? -8.430 -4.742 8.255 1.00 96.56 89 ARG A CA 1
ATOM 717 C C . ARG A 1 89 ? -7.887 -4.557 6.844 1.00 96.56 89 ARG A C 1
ATOM 719 O O . ARG A 1 89 ? -8.040 -3.481 6.280 1.00 96.56 89 ARG A O 1
ATOM 726 N N . VAL A 1 90 ? -7.288 -5.589 6.251 1.00 97.56 90 VAL A N 1
ATOM 727 C CA . VAL A 1 90 ? -6.841 -5.539 4.857 1.00 97.56 90 VAL A CA 1
ATOM 728 C C . VAL A 1 90 ? -8.060 -5.641 3.940 1.00 97.56 90 VAL A C 1
ATOM 730 O O . VAL A 1 90 ? -8.689 -6.691 3.838 1.00 97.56 90 VAL A O 1
ATOM 733 N N . LYS A 1 91 ? -8.408 -4.538 3.276 1.00 97.12 91 LYS A N 1
ATOM 734 C CA . LYS A 1 91 ? -9.551 -4.441 2.347 1.00 97.12 91 LYS A CA 1
ATOM 735 C C . LYS A 1 91 ? -9.145 -4.468 0.875 1.00 97.12 91 LYS A C 1
ATOM 737 O O . LYS A 1 91 ? -9.998 -4.638 0.003 1.00 97.12 91 LYS A O 1
ATOM 742 N N . LYS A 1 92 ? -7.852 -4.300 0.601 1.00 97.31 92 LYS A N 1
ATOM 743 C CA . LYS A 1 92 ? -7.237 -4.458 -0.718 1.00 97.31 92 LYS A CA 1
ATOM 744 C C . LYS A 1 92 ? -5.861 -5.089 -0.529 1.00 97.31 92 LYS A C 1
ATOM 746 O O . LYS A 1 92 ? -5.094 -4.638 0.314 1.00 97.31 92 LYS A O 1
ATOM 751 N N . ASN A 1 93 ? -5.574 -6.129 -1.300 1.00 97.31 93 ASN A N 1
ATOM 752 C CA . ASN A 1 93 ? -4.253 -6.735 -1.414 1.00 97.31 93 ASN A CA 1
ATOM 753 C C . ASN A 1 93 ? -3.932 -6.819 -2.907 1.00 97.31 93 ASN A C 1
ATOM 755 O O . ASN A 1 93 ? -4.462 -7.683 -3.604 1.00 97.31 93 ASN A O 1
ATOM 759 N N . HIS A 1 94 ? -3.158 -5.858 -3.394 1.00 97.25 94 HIS A N 1
ATOM 760 C CA . HIS A 1 94 ? -2.802 -5.704 -4.795 1.00 97.25 94 HIS A CA 1
ATOM 761 C C . HIS A 1 94 ? -1.350 -6.111 -5.005 1.00 97.25 94 HIS A C 1
ATOM 763 O O . HIS A 1 94 ? -0.446 -5.515 -4.416 1.00 97.25 94 HIS A O 1
ATOM 769 N N . PHE A 1 95 ? -1.143 -7.119 -5.844 1.00 97.12 95 PHE A N 1
ATOM 770 C CA . PHE A 1 95 ? 0.174 -7.644 -6.172 1.00 97.12 95 PHE A CA 1
ATOM 771 C C . PHE A 1 95 ? 0.530 -7.304 -7.618 1.00 97.12 95 PHE A C 1
ATOM 773 O O . PHE A 1 95 ? -0.231 -7.604 -8.536 1.00 97.12 95 PHE A O 1
ATOM 780 N N . ILE A 1 96 ? 1.705 -6.710 -7.806 1.00 95.81 96 ILE A N 1
ATOM 781 C CA . ILE A 1 96 ? 2.283 -6.421 -9.116 1.00 95.81 96 ILE A CA 1
ATOM 782 C C . ILE A 1 96 ? 3.299 -7.526 -9.440 1.00 95.81 96 ILE A C 1
ATOM 784 O O . ILE A 1 96 ? 4.401 -7.554 -8.879 1.00 95.81 96 ILE A O 1
ATOM 788 N N . ASP A 1 97 ? 2.926 -8.442 -10.342 1.00 93.88 97 ASP A N 1
ATOM 789 C CA . ASP A 1 97 ? 3.784 -9.552 -10.791 1.00 93.88 97 ASP A CA 1
ATOM 790 C C . ASP A 1 97 ? 4.788 -9.108 -11.864 1.00 93.88 97 ASP A C 1
ATOM 792 O O . ASP A 1 97 ? 4.803 -9.592 -12.993 1.00 93.88 97 ASP A O 1
ATOM 796 N N . ASP A 1 98 ? 5.629 -8.147 -11.499 1.00 92.56 98 ASP A N 1
ATOM 797 C CA . ASP A 1 98 ? 6.737 -7.683 -12.323 1.00 92.56 98 ASP A CA 1
ATOM 798 C C . ASP A 1 98 ? 8.033 -7.732 -11.490 1.00 92.56 98 ASP A C 1
ATOM 800 O O . ASP A 1 98 ? 8.140 -7.044 -10.466 1.00 92.56 98 ASP A O 1
ATOM 804 N N . PRO A 1 99 ? 9.028 -8.557 -11.878 1.00 93.50 99 PRO A N 1
ATOM 805 C CA . PRO A 1 99 ? 10.304 -8.636 -11.171 1.00 93.50 99 PRO A CA 1
ATOM 806 C C . PRO A 1 99 ? 11.137 -7.353 -11.252 1.00 93.50 99 PRO A C 1
ATOM 808 O O . PRO A 1 99 ? 12.047 -7.189 -10.444 1.0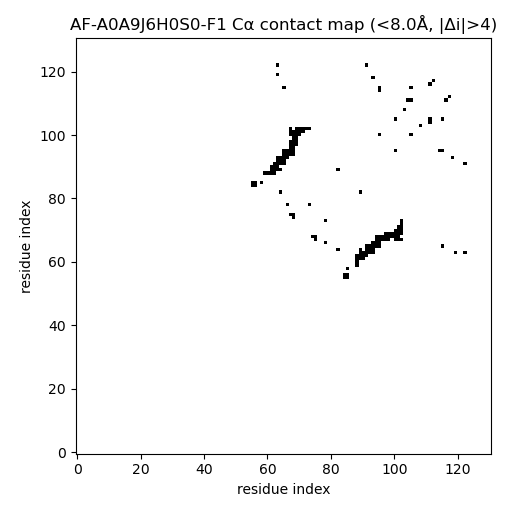0 93.50 99 PRO A O 1
ATOM 811 N N . TYR A 1 100 ? 10.859 -6.469 -12.209 1.00 95.00 100 TYR A N 1
ATOM 812 C CA . TYR A 1 100 ? 11.572 -5.207 -12.393 1.00 95.00 100 TYR A CA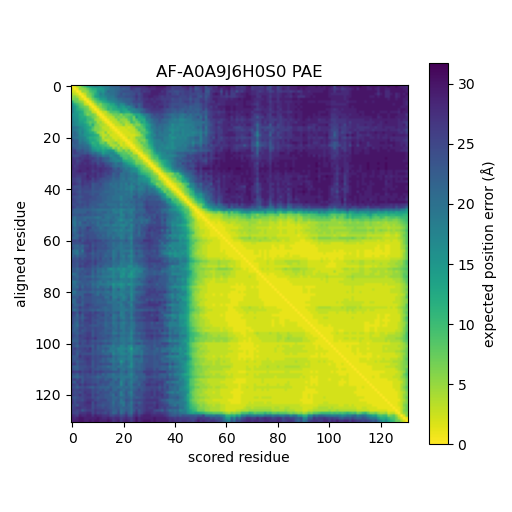 1
ATOM 813 C C . TYR A 1 100 ? 10.865 -4.030 -11.718 1.00 95.00 100 TYR A C 1
ATOM 815 O O . TYR A 1 100 ? 11.461 -2.963 -11.567 1.00 95.00 100 TYR A O 1
ATOM 823 N N . TYR A 1 101 ? 9.627 -4.221 -11.256 1.00 95.75 101 TYR A N 1
ATOM 824 C CA . TYR A 1 101 ? 8.889 -3.210 -10.512 1.00 95.75 101 TYR A CA 1
ATOM 825 C C . TYR A 1 101 ? 9.404 -3.144 -9.070 1.00 95.75 101 TYR A C 1
ATOM 827 O O . TYR A 1 101 ? 8.969 -3.883 -8.187 1.00 95.75 101 TYR A O 1
ATOM 835 N N . THR A 1 102 ? 10.387 -2.277 -8.844 1.00 95.69 102 THR A N 1
ATOM 836 C CA . THR A 1 102 ? 11.044 -2.075 -7.542 1.00 95.69 102 THR A CA 1
ATOM 837 C C . THR A 1 102 ? 10.332 -1.043 -6.664 1.00 95.69 102 THR A C 1
ATOM 839 O O . THR A 1 102 ? 9.414 -0.358 -7.106 1.00 95.69 102 THR A O 1
ATOM 842 N N . HIS A 1 103 ? 10.817 -0.854 -5.433 1.00 95.44 103 HIS A N 1
ATOM 843 C CA . HIS A 1 103 ? 10.283 0.111 -4.467 1.00 95.44 103 HIS A CA 1
ATOM 844 C C . HIS A 1 103 ? 10.066 1.528 -5.034 1.00 95.44 103 HIS A C 1
ATOM 846 O O . HIS A 1 103 ? 9.066 2.183 -4.757 1.00 95.44 103 HIS A O 1
ATOM 852 N N . VAL A 1 104 ? 10.993 2.005 -5.872 1.00 96.75 104 VAL A N 1
ATOM 853 C CA . VAL A 1 104 ? 10.936 3.359 -6.449 1.00 96.75 104 VAL A CA 1
ATOM 854 C C . VAL A 1 104 ? 9.809 3.491 -7.481 1.00 96.75 104 VAL A C 1
ATOM 856 O O . VAL A 1 104 ? 9.250 4.575 -7.657 1.00 96.75 104 VAL A O 1
ATOM 859 N N . HIS A 1 105 ? 9.421 2.394 -8.134 1.00 96.88 105 HIS A N 1
ATOM 860 C CA . HIS A 1 105 ? 8.419 2.407 -9.198 1.00 96.88 105 HIS A CA 1
ATOM 861 C C . HIS A 1 105 ? 7.030 2.812 -8.690 1.00 96.88 105 HIS A C 1
ATOM 863 O O . HIS A 1 105 ? 6.330 3.541 -9.393 1.00 96.88 105 HIS A O 1
ATOM 869 N N . PHE A 1 106 ? 6.682 2.486 -7.438 1.00 96.31 106 PHE A N 1
ATOM 870 C CA . PHE A 1 106 ? 5.435 2.945 -6.807 1.00 96.31 106 PHE A CA 1
ATOM 871 C C . PHE A 1 106 ? 5.272 4.470 -6.828 1.00 96.31 106 PHE A C 1
ATOM 873 O O . PHE A 1 106 ? 4.147 4.960 -6.875 1.00 96.31 106 PHE A O 1
ATOM 880 N N . ALA A 1 107 ? 6.376 5.222 -6.832 1.00 95.69 107 ALA A N 1
ATOM 881 C CA . ALA A 1 107 ? 6.346 6.679 -6.867 1.00 95.69 107 ALA A CA 1
ATOM 882 C C . ALA A 1 107 ? 6.426 7.257 -8.290 1.00 95.69 107 ALA A C 1
ATOM 884 O O . ALA A 1 107 ? 5.750 8.242 -8.577 1.00 95.69 107 ALA A O 1
ATOM 885 N N . VAL A 1 108 ? 7.262 6.688 -9.170 1.00 96.38 108 VAL A N 1
ATOM 886 C CA . VAL A 1 108 ? 7.678 7.378 -10.414 1.00 96.38 108 VAL A CA 1
ATOM 887 C C . VAL A 1 108 ? 7.491 6.585 -11.705 1.00 96.38 108 VAL A C 1
ATOM 889 O O . VAL A 1 108 ? 7.796 7.108 -12.777 1.00 96.38 108 VAL A O 1
ATOM 892 N N . ALA A 1 109 ? 7.038 5.331 -11.651 1.00 96.06 109 ALA A N 1
ATOM 893 C CA . ALA A 1 109 ? 6.964 4.525 -12.862 1.00 96.06 109 ALA A CA 1
ATOM 894 C C . ALA A 1 109 ? 5.886 5.027 -13.827 1.00 96.06 109 ALA A C 1
ATOM 896 O O . ALA A 1 109 ? 4.740 5.287 -13.456 1.00 96.06 109 ALA A O 1
ATOM 897 N N . LEU A 1 110 ? 6.260 5.114 -15.104 1.00 97.38 110 LEU A N 1
ATOM 898 C CA . LEU A 1 110 ? 5.384 5.603 -16.169 1.00 97.38 110 LEU A CA 1
ATOM 899 C C . LEU A 1 110 ? 4.184 4.679 -16.416 1.00 97.38 110 LEU A C 1
ATOM 901 O O . LEU A 1 110 ? 3.148 5.146 -16.876 1.00 97.38 110 LEU A O 1
ATOM 905 N N . ASN A 1 111 ? 4.303 3.390 -16.085 1.00 96.69 111 ASN A N 1
ATOM 906 C CA . ASN A 1 111 ? 3.229 2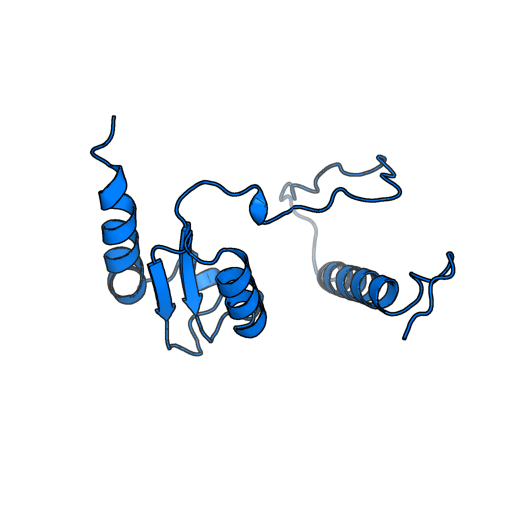.405 -16.216 1.00 96.69 111 ASN A CA 1
ATOM 907 C C . ASN A 1 111 ? 2.296 2.337 -14.991 1.00 96.69 111 ASN A C 1
ATOM 909 O O . ASN A 1 111 ? 1.343 1.559 -15.005 1.00 96.69 111 ASN A O 1
ATOM 913 N N . ASN A 1 112 ? 2.495 3.163 -13.954 1.00 97.69 112 ASN A N 1
ATOM 914 C CA . ASN A 1 112 ? 1.599 3.214 -12.791 1.00 97.69 112 ASN A CA 1
ATOM 915 C C . ASN A 1 112 ? 0.112 3.409 -13.128 1.00 97.69 112 ASN A C 1
ATOM 917 O O . ASN A 1 112 ? -0.707 2.781 -12.452 1.00 97.69 112 ASN A O 1
ATOM 921 N N . PRO A 1 113 ? -0.283 4.202 -14.149 1.00 97.06 113 PRO A N 1
ATOM 922 C CA . PRO A 1 113 ? -1.678 4.286 -14.574 1.00 97.06 113 PRO A CA 1
ATOM 923 C C . PRO A 1 113 ? -2.319 2.926 -14.877 1.00 97.06 113 PRO A C 1
ATOM 925 O O . PRO A 1 113 ? -3.500 2.734 -14.593 1.00 97.06 113 PRO A O 1
ATOM 928 N N . GLU A 1 114 ? -1.538 1.985 -15.405 1.00 96.00 114 GLU A N 1
ATOM 929 C CA . GLU A 1 114 ? -2.000 0.659 -15.811 1.00 96.00 114 GLU A CA 1
ATOM 930 C C . GLU A 1 114 ? -1.924 -0.349 -14.664 1.00 96.00 114 GLU A C 1
ATOM 932 O O . GLU A 1 114 ? -2.878 -1.090 -14.435 1.00 96.00 114 GLU A O 1
ATOM 937 N N . VAL A 1 115 ? -0.807 -0.367 -13.928 1.00 96.56 115 VAL A N 1
ATOM 938 C CA . VAL A 1 115 ? -0.512 -1.442 -12.963 1.00 96.56 115 VAL A CA 1
ATOM 939 C C . VAL A 1 115 ? -0.871 -1.118 -11.512 1.00 96.56 115 VAL A C 1
ATOM 941 O O . VAL A 1 115 ? -0.895 -2.028 -10.687 1.00 96.56 115 VAL A O 1
ATOM 944 N N . LEU A 1 116 ? -1.130 0.152 -11.174 1.00 97.06 116 LEU A N 1
ATOM 945 C CA . LEU A 1 116 ? -1.324 0.604 -9.788 1.00 97.06 116 LEU A CA 1
ATOM 946 C C . LEU A 1 116 ? -2.532 1.535 -9.612 1.00 97.06 116 LEU A C 1
ATOM 948 O O . LEU A 1 116 ? -3.382 1.295 -8.755 1.00 97.06 116 LEU A O 1
ATOM 952 N N . HIS A 1 117 ? -2.618 2.615 -10.394 1.00 97.19 117 HIS A N 1
ATOM 953 C CA . HIS A 1 117 ? -3.542 3.720 -10.123 1.00 97.19 117 HIS A CA 1
ATOM 954 C C . HIS A 1 117 ? -5.006 3.302 -10.173 1.00 97.19 117 HIS A C 1
ATOM 956 O O . HIS A 1 117 ? -5.783 3.765 -9.345 1.00 97.19 117 HIS A O 1
ATOM 962 N N . LYS A 1 118 ? -5.393 2.434 -11.113 1.00 96.56 118 LYS A N 1
ATOM 963 C CA . LYS A 1 118 ? -6.781 1.974 -11.229 1.00 96.56 118 LYS A CA 1
ATOM 964 C C . LYS A 1 118 ? -7.265 1.346 -9.920 1.00 96.56 118 LYS A C 1
ATOM 966 O O . LYS A 1 118 ? -8.280 1.765 -9.372 1.00 96.56 118 LYS A O 1
ATOM 971 N N . ASP A 1 119 ? -6.500 0.392 -9.401 1.00 96.12 119 ASP A N 1
ATOM 972 C CA . ASP A 1 119 ? -6.813 -0.335 -8.172 1.00 96.12 119 ASP A CA 1
ATOM 973 C C . ASP A 1 119 ? -6.685 0.534 -6.915 1.00 96.12 119 ASP A C 1
ATOM 975 O O . ASP A 1 119 ? -7.471 0.387 -5.974 1.00 96.12 119 ASP A O 1
ATOM 979 N N . LEU A 1 120 ? -5.718 1.456 -6.903 1.00 96.88 120 LEU A N 1
ATOM 980 C CA . LEU A 1 120 ? -5.534 2.426 -5.827 1.00 96.88 120 LEU A CA 1
ATOM 981 C C . LEU A 1 120 ? -6.711 3.403 -5.741 1.00 96.88 120 LEU A C 1
ATOM 983 O O . LEU A 1 120 ? -7.290 3.576 -4.671 1.00 96.88 120 LEU A O 1
ATOM 987 N N . LEU A 1 121 ? -7.087 4.019 -6.861 1.00 96.88 121 LEU A N 1
ATOM 988 C CA . LEU A 1 121 ? -8.191 4.974 -6.920 1.00 96.88 121 LEU A CA 1
ATOM 989 C C . LEU A 1 121 ? -9.528 4.294 -6.635 1.00 96.88 121 LEU A C 1
ATOM 991 O O . LEU A 1 121 ? -10.340 4.858 -5.910 1.00 96.88 121 LEU A O 1
ATOM 995 N N . GLU A 1 122 ? -9.750 3.072 -7.126 1.00 95.75 122 GLU A N 1
ATOM 996 C CA . GLU A 1 122 ? -10.935 2.289 -6.762 1.00 95.75 122 GLU A CA 1
ATOM 997 C C . GLU A 1 122 ? -11.021 2.079 -5.244 1.00 95.75 122 GLU A C 1
ATOM 999 O O . GLU A 1 122 ? -12.087 2.256 -4.655 1.00 95.75 122 GLU A O 1
ATOM 1004 N N . PHE A 1 123 ? -9.904 1.737 -4.594 1.00 95.81 123 PHE A N 1
ATOM 1005 C CA . PHE A 1 123 ? -9.860 1.565 -3.145 1.00 95.81 123 PHE A CA 1
ATOM 1006 C C . PHE A 1 123 ? -10.128 2.877 -2.393 1.00 95.81 123 PHE A C 1
ATOM 1008 O O . PHE A 1 123 ? -10.961 2.893 -1.488 1.00 95.81 123 PHE A O 1
ATOM 1015 N N . LEU A 1 124 ? -9.468 3.974 -2.780 1.00 94.88 124 LEU A N 1
ATOM 1016 C CA . LEU A 1 124 ? -9.622 5.284 -2.136 1.00 94.88 124 LEU A CA 1
ATOM 1017 C C . LEU A 1 124 ? -11.031 5.865 -2.320 1.00 94.88 124 LEU A C 1
ATOM 1019 O O . LEU A 1 124 ? -11.603 6.411 -1.376 1.00 94.88 124 LEU A O 1
ATOM 1023 N N . ASN A 1 125 ? -11.631 5.690 -3.501 1.00 95.62 125 ASN A N 1
ATOM 1024 C CA . ASN A 1 125 ? -12.966 6.204 -3.812 1.00 95.62 125 ASN A CA 1
ATOM 1025 C C . ASN A 1 125 ? -14.064 5.621 -2.913 1.00 95.62 125 ASN A C 1
ATOM 1027 O O . ASN A 1 125 ? -15.082 6.278 -2.712 1.00 95.62 125 ASN A O 1
ATOM 1031 N N . ARG A 1 126 ? -13.853 4.444 -2.304 1.00 92.94 126 ARG A N 1
ATOM 1032 C CA . ARG A 1 126 ? -14.791 3.866 -1.322 1.00 92.94 126 ARG A CA 1
ATOM 1033 C C . ARG A 1 126 ? -15.006 4.763 -0.100 1.00 92.94 126 ARG A C 1
ATOM 1035 O O . ARG A 1 126 ? -16.032 4.633 0.555 1.00 92.94 126 ARG A O 1
ATOM 1042 N N . TYR A 1 127 ? -14.067 5.664 0.192 1.00 90.75 127 TYR A N 1
ATOM 1043 C CA . TYR A 1 127 ? -14.107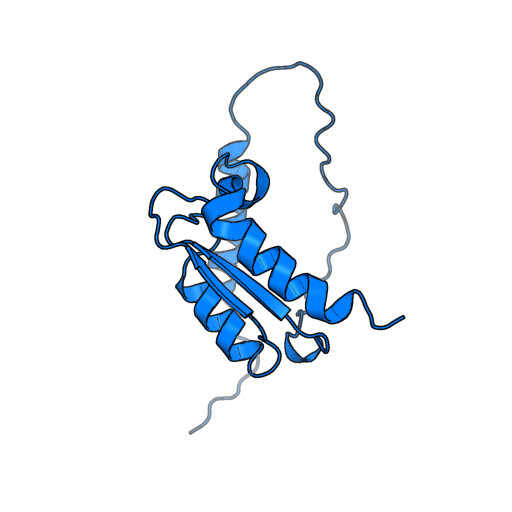 6.544 1.364 1.00 90.75 127 TYR A CA 1
ATOM 1044 C C . TYR A 1 127 ? -14.330 8.018 1.010 1.00 90.75 127 TYR A C 1
ATOM 1046 O O . TYR A 1 127 ? -14.595 8.820 1.902 1.00 90.75 127 TYR A O 1
ATOM 1054 N N . ALA A 1 128 ? -14.283 8.381 -0.276 1.00 85.81 128 ALA A N 1
ATOM 1055 C CA . ALA A 1 128 ? -14.405 9.763 -0.745 1.00 85.81 128 ALA A CA 1
ATOM 1056 C C . ALA A 1 128 ? -15.811 10.375 -0.561 1.00 85.81 128 ALA A C 1
ATOM 1058 O O . ALA A 1 128 ? -15.978 11.575 -0.742 1.00 85.81 128 ALA A O 1
ATOM 1059 N N . SER A 1 129 ? -16.829 9.569 -0.229 1.00 66.38 129 SER A N 1
ATOM 1060 C CA . SER A 1 129 ? -18.238 9.998 -0.099 1.00 66.38 129 SER A CA 1
ATOM 1061 C C . SER A 1 129 ? -18.783 9.949 1.335 1.00 66.38 129 SER A C 1
ATOM 1063 O O . SER A 1 129 ? -19.977 10.138 1.547 1.00 66.38 129 SER A O 1
ATOM 1065 N N . THR A 1 130 ? -17.925 9.682 2.319 1.00 57.91 130 THR A N 1
ATOM 1066 C CA . THR A 1 130 ? -18.277 9.676 3.747 1.00 57.91 130 THR A CA 1
ATOM 1067 C C . THR A 1 130 ? -17.682 10.923 4.392 1.00 57.91 130 THR A C 1
ATOM 1069 O O . THR A 1 130 ? -16.577 10.896 4.929 1.00 57.91 130 THR A O 1
ATOM 1072 N N . SER A 1 131 ? -18.376 12.050 4.262 1.00 45.53 131 SER A N 1
ATOM 1073 C CA . SER A 1 131 ? -18.107 13.305 4.975 1.00 45.53 131 SER A CA 1
ATOM 1074 C C . SER A 1 131 ? -19.422 13.900 5.443 1.00 45.53 131 SER A C 1
ATOM 1076 O O . SER A 1 131 ? -20.396 13.813 4.662 1.00 45.53 131 SER A O 1
#

Radius of gyration: 20.13 Å; Cα contacts (8 Å, |Δi|>4): 82; chains: 1; bounding box: 50×49×50 Å

InterPro domains:
  IPR029058 Alpha/Beta hydrolase fold [G3DSA:3.40.50.1820] (9-126)
  IPR029058 Alpha/Beta hydrolase fold [SSF53474] (50-125)

Nearest PDB structures (foldseek):
  5aoa-assembly1_A  TM=6.306E-01  e=4.246E-01  Thermogutta terrifontis
  5aob-assembly1_A  TM=6.319E-01  e=5.201E-01  Thermogutta terrifontis